Protein AF-A6QNX6-F1 (afdb_monomer_lite)

Organism: Bos taurus (NCBI:txid9913)

InterPro domains:
  IPR008901 Alkaline ceramidase [PF05875] (7-107)
  IPR008901 Alkaline ceramidase [PTHR46139] (1-117)

Foldseek 3Di:
DPDLQAFQAAPDDDPAQQQPPHPQFTHDCQLVVLVCLLVVLVVCCVVCVVVCVVQHVLVNVLSVLSSQLSVLSNVCRRGVGNVSVVSNVVSVVVSVVSVCVRPPDPVPPPVVVVPPPVPDDDDDDDPPDPDDDDDDDDDDDPDDDDDDDDDD

Structure (mmCIF, N/CA/C/O backbone):
data_AF-A6QNX6-F1
#
_entry.id   AF-A6QNX6-F1
#
loop_
_atom_site.group_PDB
_atom_site.id
_atom_site.type_symbol
_atom_site.label_atom_id
_atom_site.label_alt_id
_atom_site.label_comp_id
_atom_site.label_asym_id
_atom_site.label_entity_id
_atom_site.label_seq_id
_atom_site.pdbx_PDB_ins_code
_atom_site.Cartn_x
_atom_site.Cartn_y
_atom_site.Cartn_z
_atom_site.occupancy
_atom_site.B_iso_or_equiv
_atom_site.auth_seq_id
_atom_site.auth_comp_id
_atom_site.auth_asym_id
_atom_site.auth_atom_id
_atom_site.pdbx_PDB_model_num
ATOM 1 N N . MET A 1 1 ? 0.737 -18.546 -22.414 1.00 57.84 1 MET A N 1
ATOM 2 C CA . MET A 1 1 ? 0.182 -17.435 -21.616 1.00 57.84 1 MET A CA 1
ATOM 3 C C . MET A 1 1 ? 1.348 -16.810 -20.870 1.00 57.84 1 MET A C 1
ATOM 5 O O . MET A 1 1 ? 2.158 -17.589 -20.370 1.00 57.84 1 MET A O 1
ATOM 9 N N . PRO A 1 2 ? 1.511 -15.477 -20.873 1.00 71.06 2 PRO A N 1
ATOM 10 C CA . PRO A 1 2 ? 2.528 -14.828 -20.048 1.00 71.06 2 PRO A CA 1
ATOM 11 C C . PRO A 1 2 ? 2.338 -15.245 -18.582 1.00 71.06 2 PRO A C 1
ATOM 13 O O . PRO A 1 2 ? 1.218 -15.525 -18.152 1.00 71.06 2 PRO A O 1
ATOM 16 N N . SER A 1 3 ? 3.436 -15.395 -17.842 1.00 87.31 3 SER A N 1
ATOM 17 C CA . SER A 1 3 ? 3.357 -15.817 -16.445 1.00 87.31 3 SER A CA 1
ATOM 18 C C . SER A 1 3 ? 2.689 -14.727 -15.606 1.00 87.31 3 SER A C 1
ATOM 20 O O . SER A 1 3 ? 2.864 -13.541 -15.859 1.00 87.31 3 SER A O 1
ATOM 22 N N . VAL A 1 4 ? 1.957 -15.129 -14.567 1.00 89.75 4 VAL A N 1
ATOM 23 C CA . VAL A 1 4 ? 1.263 -14.215 -13.632 1.00 89.75 4 VAL A CA 1
ATOM 24 C C . VAL A 1 4 ? 2.232 -13.252 -12.914 1.00 89.75 4 VAL A C 1
ATOM 26 O O . VAL A 1 4 ? 1.836 -12.198 -12.423 1.00 89.75 4 VAL A O 1
ATOM 29 N N . PHE A 1 5 ? 3.517 -13.611 -12.886 1.00 91.44 5 PHE A N 1
ATOM 30 C CA . PHE A 1 5 ? 4.617 -12.832 -12.317 1.00 91.44 5 PHE A CA 1
ATOM 31 C C . PHE A 1 5 ? 5.437 -12.069 -13.365 1.00 91.44 5 PHE A C 1
ATOM 33 O O . PHE A 1 5 ? 6.409 -11.410 -13.001 1.00 91.44 5 PHE A O 1
ATOM 40 N N . ALA A 1 6 ? 5.128 -12.204 -14.659 1.00 91.25 6 ALA A N 1
ATOM 41 C CA . ALA A 1 6 ? 5.869 -11.498 -15.694 1.00 91.25 6 ALA A CA 1
ATOM 42 C C . ALA A 1 6 ? 5.711 -9.987 -15.506 1.00 91.25 6 ALA A C 1
ATOM 44 O O . ALA A 1 6 ? 4.643 -9.505 -15.117 1.00 91.25 6 ALA A O 1
ATOM 45 N N . TYR A 1 7 ? 6.781 -9.254 -15.801 1.00 92.56 7 TYR A N 1
ATOM 46 C CA . TYR A 1 7 ? 6.717 -7.801 -15.853 1.00 92.56 7 TYR A CA 1
ATOM 47 C C . TYR A 1 7 ? 5.737 -7.372 -16.944 1.00 92.56 7 TYR A C 1
ATOM 49 O O . TYR A 1 7 ? 5.674 -8.020 -17.992 1.00 92.56 7 TYR A O 1
ATOM 57 N N . GLN A 1 8 ? 4.988 -6.301 -16.678 1.00 93.06 8 GLN A N 1
ATOM 58 C CA . GLN A 1 8 ? 3.969 -5.760 -17.587 1.00 93.06 8 GLN A CA 1
ATOM 59 C C . GLN A 1 8 ? 2.935 -6.811 -18.032 1.00 93.06 8 GLN A C 1
ATOM 61 O O . GLN A 1 8 ? 2.497 -6.837 -19.180 1.00 93.06 8 GLN A O 1
ATOM 66 N N . SER A 1 9 ? 2.578 -7.725 -17.126 1.00 93.94 9 SER A N 1
ATOM 67 C CA . SER A 1 9 ? 1.484 -8.680 -17.334 1.00 93.94 9 SER A CA 1
ATOM 68 C C . SER A 1 9 ? 0.139 -8.186 -16.805 1.00 93.94 9 SER A C 1
ATOM 70 O O . SER A 1 9 ? -0.866 -8.861 -17.029 1.00 93.94 9 SER A O 1
ATOM 72 N N . SER A 1 10 ? 0.106 -7.057 -16.089 1.00 93.00 10 SER A N 1
ATOM 73 C CA . SER A 1 10 ? -1.137 -6.414 -15.668 1.00 93.00 10 SER A CA 1
ATOM 74 C C . SER A 1 10 ? -1.931 -5.903 -16.868 1.00 93.00 10 SER A C 1
ATOM 76 O O . SER A 1 10 ? -1.376 -5.543 -17.904 1.00 93.00 10 SER A O 1
ATOM 78 N N . GLU A 1 11 ? -3.254 -5.867 -16.721 1.00 91.06 11 GLU A N 1
ATOM 79 C CA . GLU A 1 11 ? -4.142 -5.276 -17.730 1.00 91.06 11 GLU A CA 1
ATOM 80 C C . GLU A 1 11 ? -4.127 -3.742 -17.659 1.00 91.06 11 GLU A C 1
ATOM 82 O O . GLU A 1 11 ? -4.364 -3.059 -18.653 1.00 91.06 11 GLU A O 1
ATOM 87 N N . VAL A 1 12 ? -3.828 -3.209 -16.472 1.00 92.06 12 VAL A N 1
ATOM 88 C CA . VAL A 1 12 ? -3.771 -1.776 -16.190 1.00 92.06 12 VAL A CA 1
ATOM 89 C C . VAL A 1 12 ? -2.322 -1.292 -16.238 1.00 92.06 12 VAL A C 1
ATOM 91 O O . VAL A 1 12 ? -1.444 -1.890 -15.613 1.00 92.06 12 VAL A O 1
ATOM 94 N N . ASP A 1 13 ? -2.118 -0.185 -16.946 1.00 93.69 13 ASP A N 1
ATOM 95 C CA . ASP A 1 13 ? -0.886 0.603 -17.033 1.00 93.69 13 ASP A CA 1
ATOM 96 C C . ASP A 1 13 ? -1.274 2.068 -16.785 1.00 93.69 13 ASP A C 1
ATOM 98 O O . ASP A 1 13 ? -2.306 2.523 -17.301 1.00 93.69 13 ASP A O 1
ATOM 102 N N . TRP A 1 14 ? -0.527 2.791 -15.949 1.00 92.62 14 TRP A N 1
ATOM 103 C CA . TRP A 1 14 ? -0.870 4.173 -15.616 1.00 92.62 14 TRP A CA 1
ATOM 104 C C . TRP A 1 14 ? -0.160 5.154 -16.557 1.00 92.62 14 TRP A C 1
ATOM 106 O O . TRP A 1 14 ? 0.423 4.799 -17.575 1.00 92.62 14 TRP A O 1
ATOM 116 N N . CYS A 1 15 ? -0.283 6.449 -16.268 1.00 95.62 15 CYS A N 1
ATOM 117 C CA . CYS A 1 15 ? 0.249 7.509 -17.128 1.00 95.62 15 CYS A CA 1
ATOM 118 C C . CYS A 1 15 ? 1.789 7.639 -17.055 1.00 95.62 15 CYS A C 1
ATOM 120 O O . CYS A 1 15 ? 2.378 8.363 -17.857 1.00 95.62 15 CYS A O 1
ATOM 122 N N . GLU A 1 16 ? 2.452 7.004 -16.079 1.00 94.69 16 GLU A N 1
ATOM 123 C CA . GLU A 1 16 ? 3.901 7.136 -15.899 1.00 94.69 16 GLU A CA 1
ATOM 124 C C . GLU A 1 16 ? 4.662 6.290 -16.940 1.00 94.69 16 GLU A C 1
ATOM 126 O O . GLU A 1 16 ? 4.365 5.111 -17.101 1.00 94.69 16 GLU A O 1
ATOM 131 N N . PRO A 1 17 ? 5.667 6.844 -17.647 1.00 95.12 17 PRO A N 1
ATOM 132 C CA . PRO A 1 17 ? 6.435 6.067 -18.613 1.00 95.12 17 PRO A CA 1
ATOM 133 C C . PRO A 1 17 ? 7.239 4.929 -17.972 1.00 95.12 17 PRO A C 1
ATOM 135 O O . PRO A 1 17 ? 8.043 5.135 -17.060 1.00 95.12 17 PRO A O 1
ATOM 138 N N . ASN A 1 18 ? 7.089 3.739 -18.549 1.00 95.75 18 ASN A N 1
ATOM 139 C CA . ASN A 1 18 ? 7.719 2.518 -18.069 1.00 95.75 18 ASN A CA 1
ATOM 140 C C . ASN A 1 18 ? 9.247 2.488 -18.273 1.00 95.75 18 ASN A C 1
ATOM 142 O O . ASN A 1 18 ? 9.753 2.772 -19.358 1.00 95.75 18 ASN A O 1
ATOM 146 N N . PHE A 1 19 ? 9.979 2.089 -17.228 1.00 95.06 19 PHE A N 1
ATOM 147 C CA . PHE A 1 19 ? 11.439 1.926 -17.167 1.00 95.06 19 PHE A CA 1
ATOM 148 C C . PHE A 1 19 ? 12.252 3.186 -17.510 1.00 95.06 19 PHE A C 1
ATOM 150 O O . PHE A 1 19 ? 13.407 3.095 -17.932 1.00 95.06 19 PHE A O 1
ATOM 157 N N . GLN A 1 20 ? 11.684 4.380 -17.306 1.00 95.50 20 GLN A N 1
ATOM 158 C CA . GLN A 1 20 ? 12.353 5.643 -17.641 1.00 95.50 20 GLN A CA 1
ATOM 159 C C . GLN A 1 20 ? 13.616 5.900 -16.796 1.00 95.50 20 GLN A C 1
ATOM 161 O O . GLN A 1 20 ? 14.607 6.420 -17.308 1.00 95.50 20 GLN A O 1
ATOM 166 N N . TYR A 1 21 ? 13.587 5.550 -15.506 1.00 94.31 21 TYR A N 1
ATOM 167 C CA . TYR A 1 21 ? 14.663 5.867 -14.552 1.00 94.31 21 TYR A CA 1
ATOM 168 C C . TYR A 1 21 ? 15.460 4.645 -14.075 1.00 94.31 21 TYR A C 1
ATOM 170 O O . TYR A 1 21 ? 16.554 4.798 -13.535 1.00 94.31 21 TYR A O 1
ATOM 178 N N . SER A 1 22 ? 14.930 3.432 -14.247 1.00 92.00 22 SER A N 1
ATOM 179 C CA . SER A 1 22 ? 15.567 2.180 -13.826 1.00 92.00 22 SER A CA 1
ATOM 180 C C . SER A 1 22 ? 15.103 1.027 -14.710 1.00 92.00 22 SER A C 1
ATOM 182 O O . SER A 1 22 ? 13.938 0.969 -15.080 1.00 92.00 22 SER A O 1
ATOM 184 N N . GLN A 1 23 ? 15.989 0.068 -14.996 1.00 92.00 23 GLN A N 1
ATOM 185 C CA . GLN A 1 23 ? 15.638 -1.149 -15.745 1.00 92.00 23 GLN A CA 1
ATOM 186 C C . GLN A 1 23 ? 14.889 -2.193 -14.901 1.00 92.00 23 GLN A C 1
ATOM 188 O O . GLN A 1 23 ? 14.401 -3.180 -15.440 1.00 92.00 23 GLN A O 1
ATOM 193 N N . LEU A 1 24 ? 14.818 -1.997 -13.580 1.00 93.50 24 LEU A N 1
ATOM 194 C CA . LEU A 1 24 ? 14.147 -2.914 -12.650 1.00 93.50 24 LEU A CA 1
ATOM 195 C C . LEU A 1 24 ? 12.792 -2.396 -12.160 1.00 93.50 24 LEU A C 1
ATOM 197 O O . LEU A 1 24 ? 12.018 -3.170 -11.612 1.00 93.50 24 LEU A O 1
ATOM 201 N N . VAL A 1 25 ? 12.529 -1.097 -12.303 1.00 95.88 25 VAL A N 1
ATOM 202 C CA . VAL A 1 25 ? 11.322 -0.444 -11.784 1.00 95.88 25 VAL A CA 1
ATOM 203 C C . VAL A 1 25 ? 10.560 0.115 -12.972 1.00 95.88 25 VAL A C 1
ATOM 205 O O . VAL A 1 25 ? 11.085 0.995 -13.654 1.00 95.88 25 VAL A O 1
ATOM 208 N N . ALA A 1 26 ? 9.358 -0.405 -13.216 1.00 94.94 26 ALA A N 1
ATOM 209 C CA . ALA A 1 26 ? 8.515 0.034 -14.320 1.00 94.94 26 ALA A CA 1
ATOM 210 C C . ALA A 1 26 ? 8.089 1.499 -14.121 1.00 94.94 26 ALA A C 1
ATOM 212 O O . ALA A 1 26 ? 8.539 2.361 -14.868 1.00 94.94 26 ALA A O 1
ATOM 213 N N . GLU A 1 27 ? 7.356 1.810 -13.053 1.00 96.25 27 GLU A N 1
ATOM 214 C CA . GLU A 1 27 ? 6.910 3.174 -12.744 1.00 96.25 27 GLU A CA 1
ATOM 215 C C . GLU A 1 27 ? 7.634 3.699 -11.494 1.00 96.25 27 GLU A C 1
ATOM 217 O O . GLU A 1 27 ? 7.347 3.301 -10.360 1.00 96.25 27 GLU A O 1
ATOM 222 N N . PHE A 1 28 ? 8.637 4.558 -11.678 1.00 96.19 28 PHE A N 1
ATOM 223 C CA . PHE A 1 28 ? 9.552 4.970 -10.611 1.00 96.19 28 PHE A CA 1
ATOM 224 C C . PHE A 1 28 ? 8.873 5.828 -9.538 1.00 96.19 28 PHE A C 1
ATOM 226 O O . PHE A 1 28 ? 9.000 5.539 -8.344 1.00 96.19 28 PHE A O 1
ATOM 233 N N . TYR A 1 29 ? 8.158 6.879 -9.937 1.00 96.44 29 TYR A N 1
ATOM 234 C CA . TYR A 1 29 ? 7.500 7.795 -9.010 1.00 96.44 29 TYR A CA 1
ATOM 235 C C . TYR A 1 29 ? 6.312 7.130 -8.312 1.00 96.44 29 TYR A C 1
ATOM 237 O O . TYR A 1 29 ? 6.149 7.298 -7.097 1.00 96.44 29 TYR A O 1
ATOM 245 N N . ASN A 1 30 ? 5.538 6.312 -9.026 1.00 96.44 30 ASN A N 1
ATOM 246 C CA . ASN A 1 30 ? 4.462 5.526 -8.427 1.00 96.44 30 ASN A CA 1
ATOM 247 C C . ASN A 1 30 ? 5.007 4.477 -7.442 1.00 96.44 30 ASN A C 1
ATOM 249 O O . ASN A 1 30 ? 4.460 4.304 -6.355 1.00 96.44 30 ASN A O 1
ATOM 253 N N . THR A 1 31 ? 6.151 3.848 -7.724 1.00 96.75 31 THR A N 1
ATOM 254 C CA . THR A 1 31 ? 6.794 2.927 -6.769 1.00 96.75 31 THR A CA 1
ATOM 255 C C . THR A 1 31 ? 7.305 3.662 -5.527 1.00 96.75 31 THR A C 1
ATOM 257 O O . THR A 1 31 ? 7.044 3.247 -4.397 1.00 96.75 31 THR A O 1
ATOM 260 N N . PHE A 1 32 ? 8.036 4.767 -5.706 1.00 96.00 32 PHE A N 1
ATOM 261 C CA . PHE A 1 32 ? 8.701 5.453 -4.597 1.00 96.00 32 PHE A CA 1
ATOM 262 C C . PHE A 1 32 ? 7.723 6.196 -3.681 1.00 96.00 32 PHE A C 1
ATOM 264 O O . PHE A 1 32 ? 7.908 6.223 -2.464 1.00 96.00 32 PHE A O 1
ATOM 271 N N . SER A 1 33 ? 6.654 6.768 -4.236 1.00 96.06 33 SER A N 1
ATOM 272 C CA . SER A 1 33 ? 5.608 7.417 -3.438 1.00 96.06 33 SER A CA 1
ATOM 273 C C . SER A 1 33 ? 4.958 6.445 -2.442 1.00 96.06 33 SER A C 1
ATOM 275 O O . SER A 1 33 ? 4.728 6.815 -1.286 1.00 96.06 33 SER A O 1
ATOM 277 N N . ASN A 1 34 ? 4.784 5.177 -2.826 1.00 96.81 34 ASN A N 1
ATOM 278 C CA . ASN A 1 34 ? 4.247 4.122 -1.964 1.00 96.81 34 ASN A CA 1
ATOM 279 C C . ASN A 1 34 ? 5.184 3.709 -0.813 1.00 96.81 34 ASN A C 1
ATOM 281 O O . ASN A 1 34 ? 4.714 3.261 0.234 1.00 96.81 34 ASN A O 1
ATOM 285 N N . VAL A 1 35 ? 6.499 3.949 -0.918 1.00 95.06 35 VAL A N 1
ATOM 286 C CA . VAL A 1 35 ? 7.456 3.668 0.175 1.00 95.06 35 VAL A CA 1
ATOM 287 C C . VAL A 1 35 ? 7.129 4.476 1.439 1.00 95.06 35 VAL A C 1
ATOM 289 O O . VAL A 1 35 ? 7.393 4.050 2.566 1.00 95.06 35 VAL A O 1
ATOM 292 N N . THR A 1 36 ? 6.489 5.635 1.289 1.00 95.50 36 THR A N 1
ATOM 293 C CA . THR A 1 36 ? 6.106 6.477 2.429 1.00 95.50 36 THR A CA 1
ATOM 294 C C . THR A 1 36 ? 5.134 5.782 3.391 1.00 95.50 36 THR A C 1
ATOM 296 O O . THR A 1 36 ? 5.127 6.091 4.585 1.00 95.50 36 THR A O 1
ATOM 299 N N . PHE A 1 37 ? 4.374 4.784 2.931 1.00 95.94 37 PHE A N 1
ATOM 300 C CA . PHE A 1 37 ? 3.409 4.044 3.746 1.00 95.94 37 PHE A CA 1
ATOM 301 C C . PHE A 1 37 ? 4.099 3.219 4.840 1.00 95.94 37 PHE A C 1
ATOM 303 O O . PHE A 1 37 ? 3.558 3.091 5.940 1.00 95.94 37 PHE A O 1
ATOM 310 N N . PHE A 1 38 ? 5.327 2.745 4.596 1.00 94.69 38 PHE A N 1
ATOM 311 C CA . PHE A 1 38 ? 6.147 2.062 5.606 1.00 94.69 38 PHE A CA 1
ATOM 312 C C . PHE A 1 38 ? 6.584 2.976 6.746 1.00 94.69 38 PHE A C 1
ATOM 314 O O . PHE A 1 38 ? 6.880 2.498 7.838 1.00 94.69 38 PHE A O 1
ATOM 321 N N . ILE A 1 39 ? 6.620 4.286 6.505 1.00 95.38 39 ILE A N 1
ATOM 322 C CA . ILE A 1 39 ? 6.942 5.286 7.520 1.00 95.38 39 ILE A CA 1
ATOM 323 C C . ILE A 1 39 ? 5.651 5.721 8.212 1.00 95.38 39 ILE A C 1
ATOM 325 O O . ILE A 1 39 ? 5.549 5.673 9.439 1.00 95.38 39 ILE A O 1
ATOM 329 N N . PHE A 1 40 ? 4.639 6.102 7.430 1.00 95.75 40 PHE A N 1
ATOM 330 C CA . PHE A 1 40 ? 3.389 6.628 7.963 1.00 95.75 40 PHE A CA 1
ATOM 331 C C . PHE A 1 40 ? 2.581 5.590 8.747 1.00 95.75 40 PHE A C 1
ATOM 333 O O . PHE A 1 40 ? 2.031 5.943 9.784 1.00 95.75 40 PHE A O 1
ATOM 340 N N . GLY A 1 41 ? 2.546 4.317 8.345 1.00 95.19 41 GLY A N 1
ATOM 341 C CA . GLY A 1 41 ? 1.796 3.277 9.060 1.00 95.19 41 GLY A CA 1
ATOM 342 C C . GLY A 1 41 ? 2.245 3.087 10.521 1.00 95.19 41 GLY A C 1
ATOM 343 O O . GLY A 1 41 ? 1.439 3.264 11.448 1.00 95.19 41 GLY A O 1
ATOM 344 N N . PRO A 1 42 ? 3.533 2.791 10.778 1.00 95.06 42 PRO A N 1
ATOM 345 C CA . PRO A 1 42 ? 4.076 2.707 12.132 1.00 95.06 42 PRO A CA 1
ATOM 346 C C . PRO A 1 42 ? 4.0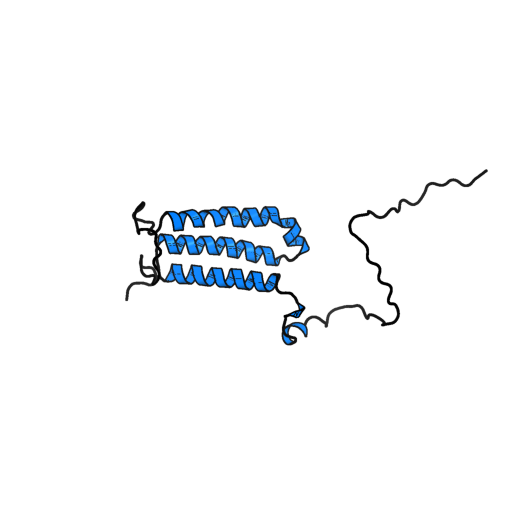14 4.038 12.886 1.00 95.06 42 PRO A C 1
ATOM 348 O O . PRO A 1 42 ? 3.689 4.049 14.077 1.00 95.06 42 PRO A O 1
ATOM 351 N N . LEU A 1 43 ? 4.271 5.162 12.206 1.00 96.75 43 LEU A N 1
ATOM 352 C CA . LEU A 1 43 ? 4.204 6.491 12.812 1.00 96.75 43 LEU A CA 1
ATOM 353 C C . LEU A 1 43 ? 2.788 6.814 13.308 1.00 96.75 43 LEU A C 1
ATOM 355 O O . LEU A 1 43 ? 2.619 7.213 14.459 1.00 96.75 43 LEU A O 1
ATOM 359 N N . MET A 1 44 ? 1.760 6.581 12.490 1.00 95.12 44 MET A N 1
ATOM 360 C CA . MET A 1 44 ? 0.360 6.749 12.886 1.00 95.12 44 MET A CA 1
ATOM 361 C C . MET A 1 44 ? -0.006 5.809 14.029 1.00 95.12 44 MET A C 1
ATOM 363 O O . MET A 1 44 ? -0.646 6.236 14.987 1.00 95.12 44 MET A O 1
ATOM 367 N N . THR A 1 45 ? 0.456 4.558 13.985 1.00 95.50 45 THR A N 1
ATOM 368 C CA . THR A 1 45 ? 0.254 3.607 15.084 1.00 95.50 45 THR A CA 1
ATOM 369 C C . THR A 1 45 ? 0.847 4.130 16.390 1.00 95.50 45 THR A C 1
ATOM 371 O O . THR A 1 45 ? 0.224 3.999 17.441 1.00 95.50 45 THR A O 1
ATOM 374 N N . PHE A 1 46 ? 2.040 4.730 16.341 1.00 96.19 46 PHE A N 1
ATOM 375 C CA . PHE A 1 46 ? 2.710 5.318 17.497 1.00 96.19 46 PHE A CA 1
ATOM 376 C C . PHE A 1 46 ? 1.988 6.562 18.026 1.00 96.19 46 PHE A C 1
ATOM 378 O O . PHE A 1 46 ? 1.696 6.632 19.220 1.00 96.19 46 PHE A O 1
ATOM 385 N N . LEU A 1 47 ? 1.647 7.503 17.146 1.00 96.50 47 LEU A N 1
ATOM 386 C CA . LEU A 1 47 ? 0.969 8.748 17.511 1.00 96.50 47 LEU A CA 1
ATOM 387 C C . LEU A 1 47 ? -0.452 8.496 18.039 1.00 96.50 47 LEU A C 1
ATOM 389 O O . LEU A 1 47 ? -0.898 9.167 18.966 1.00 96.50 47 LEU A O 1
ATOM 393 N N . MET A 1 48 ? -1.163 7.507 17.491 1.00 95.00 48 MET A N 1
ATOM 394 C CA . MET A 1 48 ? -2.566 7.221 17.819 1.00 95.00 48 MET A CA 1
ATOM 395 C C . MET A 1 48 ? -2.753 6.182 18.935 1.00 95.00 48 MET A C 1
ATOM 397 O O . MET A 1 48 ? -3.889 5.808 19.226 1.00 95.00 48 MET A O 1
ATOM 401 N N . ARG A 1 49 ? -1.689 5.731 19.617 1.00 94.19 49 ARG A N 1
ATOM 402 C CA . ARG A 1 49 ? -1.778 4.763 20.735 1.00 94.19 49 ARG A CA 1
ATOM 403 C C . ARG A 1 49 ? -2.891 5.053 21.756 1.00 94.19 49 ARG A C 1
ATOM 405 O O . ARG A 1 49 ? -3.655 4.123 22.034 1.00 94.19 49 ARG A O 1
ATOM 412 N N . PRO A 1 50 ? -3.045 6.277 22.304 1.00 94.06 50 PRO A N 1
ATOM 413 C CA . PRO A 1 50 ? -4.102 6.544 23.282 1.00 94.06 50 PRO A CA 1
ATOM 414 C C . PRO A 1 50 ? -5.505 6.413 22.671 1.00 94.06 50 PRO A C 1
ATOM 416 O O . PRO A 1 50 ? -6.401 5.855 23.303 1.00 94.06 50 PRO A O 1
ATOM 419 N N . TYR A 1 51 ? -5.691 6.834 21.417 1.00 92.62 51 TYR A N 1
ATOM 420 C CA . TYR A 1 51 ? -6.956 6.658 20.701 1.00 92.62 51 TYR A CA 1
ATOM 421 C C . TYR A 1 51 ? -7.279 5.176 20.469 1.00 92.62 51 TYR A C 1
ATOM 423 O O . TYR A 1 51 ? -8.403 4.735 20.715 1.00 92.62 51 TYR A O 1
ATOM 431 N N . ILE A 1 52 ? -6.285 4.382 20.061 1.00 93.44 52 ILE A N 1
ATOM 432 C CA . ILE A 1 52 ? -6.435 2.939 19.832 1.00 93.44 52 ILE A CA 1
ATOM 433 C C . ILE A 1 52 ? -6.881 2.226 21.116 1.00 93.44 52 ILE A C 1
ATOM 435 O O . ILE A 1 52 ? -7.767 1.370 21.078 1.00 93.44 52 ILE A O 1
ATOM 439 N N . GLN A 1 53 ? -6.306 2.601 22.262 1.00 91.31 53 GLN A N 1
ATOM 440 C CA . GLN A 1 53 ? -6.666 2.036 23.563 1.00 91.31 53 GLN A CA 1
ATOM 441 C C . GLN A 1 53 ? -8.096 2.387 23.991 1.00 91.31 53 GLN A C 1
ATOM 443 O O . GLN A 1 53 ? -8.777 1.534 24.556 1.00 91.31 53 GLN A O 1
ATOM 448 N N . GLN A 1 54 ? -8.560 3.606 23.701 1.00 91.75 54 GLN A N 1
ATOM 449 C CA . GLN A 1 54 ? -9.910 4.052 24.056 1.00 91.75 54 GLN A CA 1
ATOM 450 C C . GLN A 1 54 ? -10.991 3.486 23.128 1.00 91.75 54 GLN A C 1
ATOM 452 O O . GLN A 1 54 ? -12.074 3.128 23.586 1.00 91.75 54 GLN A O 1
ATOM 457 N N . ARG A 1 55 ? -10.723 3.418 21.818 1.00 88.06 55 ARG A N 1
ATOM 458 C CA . ARG A 1 55 ? -11.728 3.039 20.817 1.00 88.06 55 ARG A CA 1
ATOM 459 C C . ARG A 1 55 ? -11.799 1.532 20.602 1.00 88.06 55 ARG A C 1
ATOM 461 O O . ARG A 1 55 ? -12.870 0.946 20.747 1.00 88.06 55 ARG A O 1
ATOM 468 N N . SER A 1 56 ? -10.700 0.924 20.157 1.00 89.00 56 SER A N 1
ATOM 469 C CA . SER A 1 56 ? -10.640 -0.493 19.792 1.00 89.00 56 SER A CA 1
ATOM 470 C C . SER A 1 56 ? -9.218 -0.914 19.427 1.00 89.00 56 SER A C 1
ATOM 472 O O . SER A 1 56 ? -8.599 -0.318 18.546 1.00 89.00 56 SER A O 1
ATOM 474 N N . ARG A 1 57 ? -8.740 -2.029 19.996 1.00 89.88 57 ARG A N 1
ATOM 475 C CA . ARG A 1 57 ? -7.448 -2.632 19.615 1.00 89.88 57 ARG A CA 1
ATOM 476 C C . ARG A 1 57 ? -7.417 -3.111 18.157 1.00 89.88 57 ARG A C 1
ATOM 478 O O . ARG A 1 57 ? -6.333 -3.238 17.601 1.00 89.88 57 ARG A O 1
ATOM 485 N N . TYR A 1 58 ? -8.574 -3.318 17.516 1.00 90.88 58 TYR A N 1
ATOM 486 C CA . TYR A 1 58 ? -8.651 -3.676 16.092 1.00 90.88 58 TYR A CA 1
ATOM 487 C C . TYR A 1 58 ? -8.081 -2.593 15.163 1.00 90.88 58 TYR A C 1
ATOM 489 O O . TYR A 1 58 ? -7.720 -2.896 14.032 1.00 90.88 58 TYR A O 1
ATOM 497 N N . LEU A 1 59 ? -7.912 -1.356 15.642 1.00 94.62 59 LEU A N 1
ATOM 498 C CA . LEU A 1 59 ? -7.230 -0.306 14.883 1.00 94.62 59 LEU A CA 1
ATOM 499 C C . LEU A 1 59 ? -5.761 -0.642 14.574 1.00 94.62 59 LEU A C 1
ATOM 501 O O . LEU A 1 59 ? -5.252 -0.182 13.559 1.00 94.62 59 LEU A O 1
ATOM 505 N N . TYR A 1 60 ? -5.086 -1.481 15.373 1.00 95.19 60 TYR A N 1
ATOM 506 C CA . TYR A 1 60 ? -3.743 -1.962 15.015 1.00 95.19 60 TYR A CA 1
ATOM 507 C C . TYR A 1 60 ? -3.753 -2.760 13.707 1.00 95.19 60 TYR A C 1
ATOM 509 O O . TYR A 1 60 ? -2.857 -2.592 12.886 1.00 95.19 60 TYR A O 1
ATOM 517 N N . VAL A 1 61 ? -4.785 -3.582 13.485 1.00 95.06 61 VAL A N 1
ATOM 518 C CA . VAL A 1 61 ? -4.944 -4.350 12.240 1.00 95.06 61 VAL A CA 1
ATOM 519 C C . VAL A 1 61 ? -5.110 -3.405 11.057 1.00 95.06 61 VAL A C 1
ATOM 521 O O . VAL A 1 61 ? -4.498 -3.624 10.020 1.00 95.06 61 VAL A O 1
ATOM 524 N N . LEU A 1 62 ? -5.865 -2.318 11.228 1.00 96.00 62 LEU A N 1
ATOM 525 C CA . LEU A 1 62 ? -6.042 -1.313 10.185 1.00 96.00 62 LEU A CA 1
ATOM 526 C C . LEU A 1 62 ? -4.712 -0.662 9.773 1.00 96.00 62 LEU A C 1
ATOM 528 O O . LEU A 1 62 ? -4.428 -0.562 8.586 1.00 96.00 62 LEU A O 1
ATOM 532 N N . PHE A 1 63 ? -3.875 -0.253 10.732 1.00 96.50 63 PHE A N 1
ATOM 533 C CA . PHE A 1 63 ? -2.575 0.352 10.415 1.00 96.50 63 PHE A CA 1
ATOM 534 C C . PHE A 1 63 ? -1.578 -0.647 9.808 1.00 96.50 63 PHE A C 1
ATOM 536 O O . PHE A 1 63 ? -0.771 -0.277 8.951 1.00 96.50 63 PHE A O 1
ATOM 543 N N . VAL A 1 64 ? -1.649 -1.921 10.207 1.00 96.56 64 VAL A N 1
ATOM 544 C CA . VAL A 1 64 ? -0.887 -2.996 9.557 1.00 96.56 64 VAL A CA 1
ATOM 545 C C . VAL A 1 64 ? -1.355 -3.182 8.114 1.00 96.56 64 VAL A C 1
ATOM 547 O O . VAL A 1 64 ? -0.522 -3.172 7.215 1.00 96.56 64 VAL A O 1
ATOM 550 N N . LEU A 1 65 ? -2.667 -3.274 7.874 1.00 96.94 65 LEU A N 1
ATOM 551 C CA . LEU A 1 65 ? -3.234 -3.374 6.526 1.00 96.94 65 LEU A CA 1
ATOM 552 C C . LEU A 1 65 ? -2.867 -2.166 5.661 1.00 96.94 65 LEU A C 1
ATOM 554 O O . LEU A 1 65 ? -2.537 -2.345 4.495 1.00 96.94 65 LEU A O 1
ATOM 558 N N . PHE A 1 66 ? -2.845 -0.960 6.229 1.00 97.56 66 PHE A N 1
ATOM 559 C CA . PHE A 1 66 ? -2.387 0.246 5.538 1.00 97.56 66 PHE A CA 1
ATOM 560 C C . PHE A 1 66 ? -0.926 0.118 5.082 1.00 97.56 66 PHE A C 1
ATOM 562 O O . PHE A 1 66 ? -0.607 0.394 3.930 1.00 97.56 66 PHE A O 1
ATOM 569 N N . THR A 1 67 ? -0.047 -0.380 5.956 1.00 97.75 67 THR A N 1
ATOM 570 C CA . THR A 1 67 ? 1.368 -0.614 5.621 1.00 97.75 67 THR A CA 1
ATOM 571 C C . THR A 1 67 ? 1.524 -1.692 4.541 1.00 97.75 67 THR A C 1
ATOM 573 O O . THR A 1 67 ? 2.298 -1.525 3.603 1.00 97.75 67 THR A O 1
ATOM 576 N N . VAL A 1 68 ? 0.767 -2.789 4.648 1.00 97.69 68 VAL A N 1
ATOM 577 C CA . VAL A 1 68 ? 0.761 -3.888 3.666 1.00 97.69 68 VAL A CA 1
ATOM 578 C C . VAL A 1 68 ? 0.226 -3.428 2.308 1.00 97.69 68 VAL A C 1
ATOM 580 O O . VAL A 1 68 ? 0.771 -3.823 1.284 1.00 97.69 68 VAL A O 1
ATOM 583 N N . THR A 1 69 ? -0.784 -2.557 2.293 1.00 98.12 69 THR A N 1
ATOM 584 C CA . THR A 1 69 ? -1.326 -1.965 1.060 1.00 98.12 69 THR A CA 1
ATOM 585 C C . THR A 1 69 ? -0.236 -1.193 0.317 1.00 98.12 69 THR A C 1
ATOM 587 O O . THR A 1 69 ? 0.001 -1.453 -0.854 1.00 98.12 69 THR A O 1
ATOM 590 N N . GLY A 1 70 ? 0.525 -0.341 1.015 1.00 97.56 70 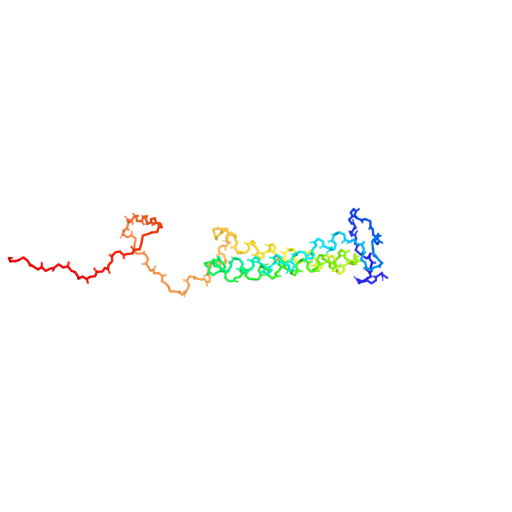GLY A N 1
ATOM 591 C CA . GLY A 1 70 ? 1.662 0.358 0.405 1.00 97.56 70 GLY A CA 1
ATOM 592 C C . GLY A 1 70 ? 2.752 -0.585 -0.123 1.00 97.56 70 GLY A C 1
ATOM 593 O O . GLY A 1 70 ? 3.343 -0.317 -1.165 1.00 97.56 70 GLY A O 1
ATOM 594 N N . LEU A 1 71 ? 2.989 -1.723 0.544 1.00 97.81 71 LEU A N 1
ATOM 595 C CA . LEU A 1 71 ? 3.934 -2.741 0.067 1.00 97.81 71 LEU A CA 1
ATOM 596 C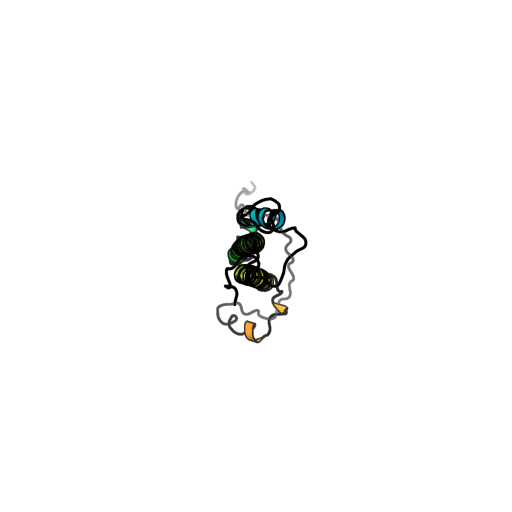 C . LEU A 1 71 ? 3.474 -3.403 -1.235 1.00 97.81 71 LEU A C 1
ATOM 598 O O . LEU A 1 71 ? 4.286 -3.579 -2.143 1.00 97.81 71 LEU A O 1
ATOM 602 N N . PHE A 1 72 ? 2.198 -3.773 -1.334 1.00 98.00 72 PHE A N 1
ATOM 603 C CA . PHE A 1 72 ? 1.670 -4.380 -2.552 1.00 98.00 72 PHE A CA 1
ATOM 604 C C . PHE A 1 72 ? 1.536 -3.374 -3.690 1.00 98.00 72 PHE A C 1
ATOM 606 O O . PHE A 1 72 ? 1.916 -3.716 -4.805 1.00 98.00 72 PHE A O 1
ATOM 613 N N . SER A 1 73 ? 1.137 -2.133 -3.410 1.00 97.38 73 SER A N 1
ATOM 614 C CA . SER A 1 73 ? 1.114 -1.063 -4.411 1.00 97.38 73 SER A CA 1
ATOM 615 C C . SER A 1 73 ? 2.518 -0.750 -4.938 1.00 97.38 73 SER A C 1
ATOM 617 O O . SER A 1 73 ? 2.741 -0.699 -6.145 1.00 97.38 73 SER A O 1
ATOM 619 N N . MET A 1 74 ? 3.522 -0.677 -4.055 1.00 97.31 74 MET A N 1
ATOM 620 C CA . MET A 1 74 ? 4.929 -0.563 -4.458 1.00 97.31 74 MET A CA 1
ATOM 621 C C . MET A 1 74 ? 5.359 -1.739 -5.351 1.00 97.31 74 MET A C 1
ATOM 623 O O . MET A 1 74 ? 6.000 -1.529 -6.376 1.00 97.31 74 MET A O 1
ATOM 627 N N . TYR A 1 75 ? 5.018 -2.979 -4.986 1.00 97.31 75 TYR A N 1
ATOM 628 C CA . TYR A 1 75 ? 5.351 -4.159 -5.792 1.00 97.31 75 TYR A CA 1
ATOM 629 C C . TYR A 1 75 ? 4.646 -4.157 -7.158 1.00 97.31 75 TYR A C 1
ATOM 631 O O . TYR A 1 75 ? 5.258 -4.517 -8.169 1.00 97.31 75 TYR A O 1
ATOM 639 N N . PHE A 1 76 ? 3.384 -3.726 -7.199 1.00 97.50 76 PHE A N 1
ATOM 640 C CA . PHE A 1 76 ? 2.619 -3.560 -8.427 1.00 97.50 76 PHE A CA 1
ATOM 641 C C . PHE A 1 76 ? 3.276 -2.526 -9.340 1.00 97.50 76 PHE A C 1
ATOM 643 O O . PHE A 1 76 ? 3.653 -2.890 -10.443 1.00 97.50 76 PHE A O 1
ATOM 650 N N . HIS A 1 77 ? 3.532 -1.304 -8.879 1.00 97.50 77 HIS A N 1
ATOM 651 C CA . HIS A 1 77 ? 4.145 -0.257 -9.706 1.00 97.50 77 HIS A CA 1
ATOM 652 C C . HIS A 1 77 ? 5.600 -0.555 -10.100 1.00 97.50 77 HIS A C 1
ATOM 654 O O . HIS A 1 77 ? 6.073 -0.123 -11.152 1.00 97.50 77 HIS A O 1
ATOM 660 N N . MET A 1 78 ? 6.314 -1.356 -9.304 1.00 96.25 78 MET A N 1
ATOM 661 C CA . MET A 1 78 ? 7.662 -1.793 -9.659 1.00 96.25 78 MET A CA 1
ATOM 662 C C . MET A 1 78 ? 7.652 -2.776 -10.835 1.00 96.25 78 MET A C 1
ATOM 664 O O . MET A 1 78 ? 8.560 -2.743 -11.663 1.00 96.25 78 MET A O 1
ATOM 668 N N . THR A 1 79 ? 6.654 -3.663 -10.901 1.00 95.69 79 THR A N 1
ATOM 669 C CA . THR A 1 79 ? 6.652 -4.808 -11.828 1.00 95.69 79 THR A CA 1
ATOM 670 C C . THR A 1 79 ? 5.614 -4.720 -12.942 1.00 95.69 79 THR A C 1
ATOM 672 O O . THR A 1 79 ? 5.798 -5.337 -13.990 1.00 95.69 79 THR A O 1
ATOM 675 N N . LEU A 1 80 ? 4.515 -4.002 -12.721 1.00 95.62 80 LEU A N 1
ATOM 676 C CA . LEU A 1 80 ? 3.270 -4.073 -13.488 1.00 95.62 80 LEU A CA 1
ATOM 677 C C . LEU A 1 80 ? 2.848 -5.528 -13.747 1.00 95.62 80 LEU A C 1
ATOM 679 O O . LEU A 1 80 ? 2.539 -5.936 -14.863 1.00 95.62 80 LEU A O 1
ATOM 683 N N . SER A 1 81 ? 2.928 -6.370 -12.715 1.00 96.31 81 SER A N 1
ATOM 684 C CA . SER A 1 81 ? 2.534 -7.778 -12.812 1.00 96.31 81 SER A CA 1
ATOM 685 C C . SER A 1 81 ? 1.060 -7.974 -12.461 1.00 96.31 81 SER A C 1
ATOM 687 O O . SER A 1 81 ? 0.528 -7.298 -11.578 1.00 96.31 81 SER A O 1
ATOM 689 N N . PHE A 1 82 ? 0.408 -8.953 -13.095 1.00 95.50 82 PHE A N 1
ATOM 690 C CA . PHE A 1 82 ? -0.978 -9.311 -12.779 1.00 95.50 82 PHE A CA 1
ATOM 691 C C . PHE A 1 82 ? -1.146 -9.703 -11.304 1.00 95.50 82 PHE A C 1
ATOM 693 O O . PHE A 1 82 ? -2.105 -9.292 -10.654 1.00 95.50 82 PHE A O 1
ATOM 700 N N . LEU A 1 83 ? -0.195 -10.458 -10.737 1.00 95.81 83 LEU A N 1
ATOM 701 C CA . LEU A 1 83 ? -0.232 -10.765 -9.306 1.00 95.81 83 LEU A CA 1
ATOM 702 C C . LEU A 1 83 ? -0.155 -9.502 -8.449 1.00 95.81 83 LEU A C 1
ATOM 704 O O . LEU A 1 83 ? -0.899 -9.389 -7.478 1.00 95.81 83 LEU A O 1
ATOM 708 N N . GLY A 1 84 ? 0.752 -8.582 -8.789 1.00 96.31 84 GLY A N 1
ATOM 709 C CA . GLY A 1 84 ? 0.893 -7.318 -8.076 1.00 96.31 84 GLY A CA 1
ATOM 710 C C . GLY A 1 84 ? -0.413 -6.533 -8.068 1.00 96.31 84 GLY A C 1
ATOM 711 O O . GLY A 1 84 ? -0.843 -6.103 -7.002 1.00 96.31 84 GLY A O 1
ATOM 712 N N . GLN A 1 85 ? -1.086 -6.457 -9.219 1.00 96.56 85 GLN A N 1
ATOM 713 C CA . GLN A 1 85 ? -2.390 -5.807 -9.355 1.00 96.56 85 GLN A CA 1
ATOM 714 C C . GLN A 1 85 ? -3.428 -6.426 -8.406 1.00 96.56 85 GLN A C 1
ATOM 716 O O . GLN A 1 85 ? -4.071 -5.721 -7.632 1.00 96.56 85 GLN A O 1
ATOM 721 N N . MET A 1 86 ? -3.555 -7.758 -8.405 1.00 97.25 86 MET A N 1
ATOM 722 C CA . MET A 1 86 ? -4.513 -8.448 -7.535 1.00 97.25 86 MET A CA 1
ATOM 723 C C . MET A 1 86 ? -4.195 -8.256 -6.050 1.00 97.25 86 MET A C 1
ATOM 725 O O . MET A 1 86 ? -5.108 -8.080 -5.246 1.00 97.25 86 MET A O 1
ATOM 729 N N . LEU A 1 87 ? -2.916 -8.284 -5.668 1.00 97.19 87 LEU A N 1
ATOM 730 C CA . LEU A 1 87 ? -2.501 -8.066 -4.282 1.00 97.19 87 LEU A CA 1
ATOM 731 C C . LEU A 1 87 ? -2.823 -6.647 -3.801 1.00 97.19 87 LEU A C 1
ATOM 733 O O . LEU A 1 87 ? -3.310 -6.499 -2.679 1.00 97.19 87 LEU A O 1
ATOM 737 N N . ASP A 1 88 ? -2.576 -5.631 -4.631 1.00 97.56 88 ASP A N 1
ATOM 738 C CA . ASP A 1 88 ? -2.854 -4.233 -4.293 1.00 97.56 88 ASP A CA 1
ATOM 739 C C . ASP A 1 88 ? -4.363 -3.992 -4.135 1.00 97.56 88 ASP A C 1
ATOM 741 O O . ASP A 1 88 ? -4.835 -3.602 -3.063 1.00 97.56 88 ASP A O 1
ATOM 745 N N . GLU A 1 89 ? -5.154 -4.361 -5.148 1.00 97.56 89 GLU A N 1
ATOM 746 C CA . GLU A 1 89 ? -6.611 -4.192 -5.128 1.00 97.56 89 GLU A CA 1
ATOM 747 C C . GLU A 1 89 ? -7.266 -4.938 -3.952 1.00 97.56 89 GLU A C 1
ATOM 749 O O . GLU A 1 89 ? -8.096 -4.376 -3.227 1.00 97.56 89 GLU A O 1
ATOM 754 N N . ILE A 1 90 ? -6.868 -6.192 -3.699 1.00 97.81 90 ILE A N 1
ATOM 755 C CA . ILE A 1 90 ? -7.402 -6.980 -2.581 1.00 97.81 90 ILE A CA 1
ATOM 756 C C . ILE A 1 90 ? -7.023 -6.344 -1.238 1.00 97.81 90 ILE A C 1
ATOM 758 O O . ILE A 1 90 ? -7.868 -6.272 -0.341 1.00 97.81 90 ILE A O 1
ATOM 762 N N . ALA A 1 91 ? -5.790 -5.862 -1.067 1.00 97.75 91 ALA A N 1
ATOM 763 C CA . ALA A 1 91 ? -5.381 -5.228 0.184 1.00 97.75 91 ALA A CA 1
ATOM 764 C C . ALA A 1 91 ? -6.149 -3.933 0.468 1.00 97.75 91 ALA A C 1
ATOM 766 O O . ALA A 1 91 ? -6.595 -3.743 1.605 1.00 97.75 91 ALA A O 1
ATOM 767 N N . ILE A 1 92 ? -6.401 -3.106 -0.552 1.00 97.44 92 ILE A N 1
ATOM 768 C CA . ILE A 1 92 ? -7.251 -1.913 -0.431 1.00 97.44 92 ILE A CA 1
ATOM 769 C C . ILE A 1 92 ? -8.657 -2.307 0.037 1.00 97.44 92 ILE A C 1
ATOM 771 O O . ILE A 1 92 ? -9.189 -1.704 0.973 1.00 97.44 92 ILE A O 1
ATOM 775 N N . LEU A 1 93 ? -9.256 -3.349 -0.549 1.00 97.56 93 LEU A N 1
ATOM 776 C CA . LEU A 1 93 ? -10.583 -3.821 -0.143 1.00 97.56 93 LEU A CA 1
ATOM 777 C C . LEU A 1 93 ? -10.613 -4.290 1.318 1.00 97.56 93 LEU A C 1
ATOM 779 O O . LEU A 1 93 ? -11.547 -3.952 2.047 1.00 97.56 93 LEU A O 1
ATOM 783 N N . TRP A 1 94 ? -9.588 -5.009 1.784 1.00 96.88 94 TRP A N 1
ATOM 784 C CA . TRP A 1 94 ? -9.485 -5.418 3.191 1.00 96.88 94 TRP A CA 1
ATOM 785 C C . TRP A 1 94 ? -9.275 -4.240 4.142 1.00 96.88 94 TRP A C 1
ATOM 787 O O . TRP A 1 94 ? -9.854 -4.222 5.235 1.00 96.88 94 TRP A O 1
ATOM 797 N N . LEU A 1 95 ? -8.477 -3.248 3.740 1.00 96.94 95 LEU A N 1
ATOM 798 C CA . LEU A 1 95 ? -8.276 -2.014 4.493 1.00 96.94 95 LEU A CA 1
ATOM 799 C C . LEU A 1 95 ? -9.601 -1.256 4.651 1.00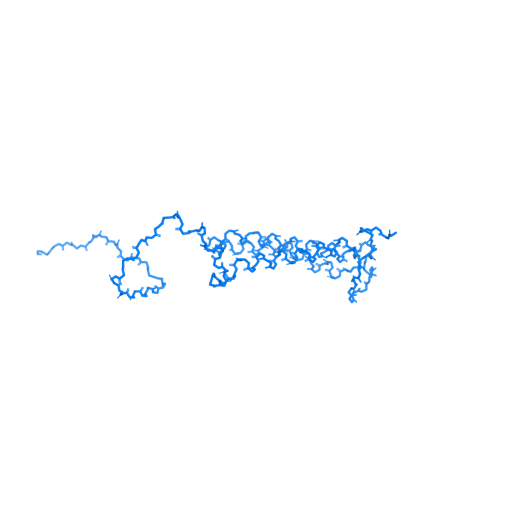 96.94 95 LEU A C 1
ATOM 801 O O . LEU A 1 95 ? -9.984 -0.909 5.772 1.00 96.94 95 LEU A O 1
ATOM 805 N N . LEU A 1 96 ? -10.335 -1.068 3.552 1.00 95.94 96 LEU A N 1
ATOM 806 C CA . LEU A 1 96 ? -11.646 -0.420 3.548 1.00 95.94 96 LEU A CA 1
ATOM 807 C C . LEU A 1 96 ? -12.652 -1.205 4.392 1.00 95.94 96 LEU A C 1
ATOM 809 O O . LEU A 1 96 ? -13.270 -0.631 5.287 1.00 95.94 96 LEU A O 1
ATOM 813 N N . ALA A 1 97 ? -12.781 -2.517 4.182 1.00 94.50 97 ALA A N 1
ATOM 814 C CA . ALA A 1 97 ? -13.693 -3.372 4.944 1.00 94.50 97 ALA A CA 1
ATOM 815 C C . ALA A 1 97 ? -13.413 -3.326 6.456 1.00 94.50 97 ALA A C 1
ATOM 817 O O . ALA A 1 97 ? -14.341 -3.265 7.272 1.00 94.50 97 ALA A O 1
ATOM 818 N N . SER A 1 98 ? -12.135 -3.293 6.843 1.00 93.50 98 SER A N 1
ATOM 819 C CA . SER A 1 98 ? -11.716 -3.140 8.239 1.00 93.50 98 SER A CA 1
ATOM 820 C C . SER A 1 98 ? -12.103 -1.771 8.795 1.00 93.50 98 SER A C 1
ATOM 822 O O . SER A 1 98 ? -12.636 -1.686 9.903 1.00 93.50 98 SER A O 1
ATOM 824 N N . GLY A 1 99 ? -11.905 -0.704 8.017 1.00 93.00 99 GLY A N 1
ATOM 825 C CA . GLY A 1 99 ? -12.340 0.641 8.384 1.00 93.00 99 GLY A CA 1
ATOM 826 C C . GLY A 1 99 ? -13.854 0.717 8.584 1.00 93.00 99 GLY A C 1
ATOM 827 O O . GLY A 1 99 ? -14.324 1.109 9.655 1.00 93.00 99 GLY A O 1
ATOM 828 N N . TYR A 1 100 ? -14.628 0.248 7.605 1.00 90.81 100 TYR A N 1
ATOM 829 C CA . TYR A 1 100 ? -16.085 0.176 7.706 1.00 90.81 100 TYR A CA 1
ATOM 830 C C . TYR A 1 100 ? -16.521 -0.590 8.959 1.00 90.81 100 TYR A C 1
ATOM 832 O O . TYR A 1 100 ? -17.350 -0.099 9.717 1.00 90.81 100 TYR A O 1
ATOM 840 N N . SER A 1 101 ? -15.902 -1.731 9.260 1.00 88.44 101 SER A N 1
ATOM 841 C CA . SER A 1 101 ? -16.244 -2.531 10.444 1.00 88.44 101 SER A CA 1
ATOM 842 C C . SER A 1 101 ? -16.001 -1.808 11.781 1.00 88.44 101 SER A C 1
ATOM 844 O O . SER A 1 101 ? -16.687 -2.085 12.766 1.00 88.44 101 SER A O 1
ATOM 846 N N . ILE A 1 102 ? -15.036 -0.882 11.845 1.00 88.94 102 ILE A N 1
ATOM 847 C CA . ILE A 1 102 ? -14.679 -0.140 13.068 1.00 88.94 102 ILE A CA 1
ATOM 848 C C . ILE A 1 102 ? -15.536 1.124 13.251 1.00 88.94 102 ILE A C 1
ATOM 850 O O . ILE A 1 102 ? -15.879 1.491 14.388 1.00 88.94 102 ILE A O 1
ATOM 854 N N . TRP A 1 103 ? -15.863 1.807 12.151 1.00 86.62 103 TRP A N 1
ATOM 855 C CA . TRP A 1 103 ? -16.520 3.116 12.181 1.00 86.62 103 TRP A CA 1
ATOM 856 C C . TRP A 1 103 ? -18.002 3.108 11.805 1.00 86.62 103 TRP A C 1
ATOM 858 O O . TRP A 1 103 ? -18.674 4.099 12.090 1.00 86.62 103 TRP A O 1
ATOM 868 N N . LEU A 1 104 ? -18.550 2.013 11.265 1.00 84.31 104 LEU A N 1
ATOM 869 C CA . LEU A 1 104 ? -19.983 1.929 10.980 1.00 84.31 104 LEU A CA 1
ATOM 870 C C . LEU A 1 104 ? -20.803 2.069 12.282 1.00 84.31 104 LEU A C 1
ATOM 872 O O . LEU A 1 104 ? -20.574 1.323 13.246 1.00 84.31 104 LEU A O 1
ATOM 876 N N . PRO A 1 105 ? -21.768 3.010 12.343 1.00 73.00 105 PRO A N 1
ATOM 877 C CA . PRO A 1 105 ? -22.643 3.160 13.495 1.00 73.00 105 PRO A CA 1
ATOM 878 C C . PRO A 1 105 ? -23.415 1.871 13.753 1.00 73.00 105 PRO A C 1
ATOM 880 O O . PRO A 1 105 ? -24.002 1.283 12.843 1.00 73.00 105 PRO A O 1
ATOM 883 N N . ARG A 1 106 ? -23.449 1.438 15.018 1.00 67.88 106 ARG A N 1
ATOM 884 C CA . ARG A 1 106 ? -24.024 0.134 15.367 1.00 67.88 106 ARG A CA 1
ATOM 885 C C . ARG A 1 106 ? -25.520 0.002 15.062 1.00 67.88 106 ARG A C 1
ATOM 887 O O . ARG A 1 106 ? -26.019 -1.113 14.999 1.00 67.88 106 ARG A O 1
ATOM 894 N N . CYS A 1 107 ? -26.209 1.122 14.862 1.00 67.31 107 CYS A N 1
ATOM 895 C CA . CYS A 1 107 ? -27.610 1.183 14.456 1.00 67.31 107 CYS A CA 1
ATOM 896 C C . CYS A 1 107 ? -27.870 0.689 13.025 1.00 67.31 107 CYS A C 1
ATOM 898 O O . CYS A 1 107 ? -29.007 0.353 12.719 1.00 67.31 107 CYS A O 1
ATOM 900 N N . TYR A 1 108 ? -26.844 0.605 12.173 1.00 68.38 108 TYR A N 1
ATOM 901 C CA . TYR A 1 108 ? -26.964 0.043 10.826 1.00 68.38 108 TYR A CA 1
ATOM 902 C C . TYR A 1 108 ? -26.571 -1.437 10.755 1.00 68.38 108 TYR A C 1
ATOM 904 O O . TYR A 1 108 ? -26.647 -2.030 9.680 1.00 68.38 108 TYR A O 1
ATOM 912 N N . PHE A 1 109 ? -26.155 -2.060 11.870 1.00 70.25 109 PHE A N 1
ATOM 913 C CA . PHE A 1 109 ? -25.945 -3.505 11.861 1.00 70.25 109 PHE A CA 1
ATOM 914 C C . PHE A 1 109 ? -27.297 -4.215 11.763 1.00 70.25 109 PHE A C 1
ATOM 916 O O . PHE A 1 109 ? -28.201 -3.927 12.551 1.00 70.25 109 PHE A O 1
ATOM 923 N N . PRO A 1 110 ? -27.452 -5.168 10.832 1.00 73.56 110 PRO A N 1
ATOM 924 C CA . PRO A 1 110 ? -28.679 -5.932 10.725 1.00 73.56 110 PRO A CA 1
ATOM 925 C C . PRO A 1 110 ? -28.912 -6.742 12.007 1.00 73.56 110 PRO A C 1
ATOM 927 O O . PRO A 1 110 ? -27.973 -7.241 12.633 1.00 73.56 110 PRO A O 1
ATOM 930 N N . ALA A 1 111 ? -30.182 -6.888 12.392 1.00 69.06 111 ALA A N 1
ATOM 931 C CA . ALA A 1 111 ? -30.583 -7.440 13.687 1.00 69.06 111 ALA A CA 1
ATOM 932 C C . ALA A 1 111 ? -30.004 -8.840 13.984 1.00 69.06 111 ALA A C 1
ATOM 934 O O . ALA A 1 111 ? -29.799 -9.175 15.149 1.00 69.06 111 ALA A O 1
ATOM 935 N N . PHE A 1 112 ? -29.666 -9.635 12.961 1.00 71.56 112 PHE A N 1
ATOM 936 C CA . PHE A 1 112 ? -29.049 -10.958 13.127 1.00 71.56 112 PHE A CA 1
ATOM 937 C C . PHE A 1 112 ? -27.622 -10.915 13.712 1.00 71.56 112 PHE A C 1
ATOM 939 O O . PHE A 1 112 ? -27.212 -11.858 14.382 1.00 71.56 112 PHE A O 1
ATOM 946 N N . LEU A 1 113 ? -26.873 -9.817 13.537 1.00 66.12 113 LEU A N 1
ATOM 947 C CA . LEU A 1 113 ? -25.559 -9.614 14.175 1.00 66.12 113 LEU A CA 1
ATOM 948 C C . LEU A 1 113 ? -25.678 -9.180 15.647 1.00 66.12 113 LEU A C 1
ATOM 950 O O . LEU A 1 113 ? -24.714 -9.290 16.407 1.00 66.12 113 LEU A O 1
ATOM 954 N N . GLY A 1 114 ? -26.853 -8.694 16.062 1.00 57.03 114 GLY A N 1
ATOM 955 C CA . GLY A 1 114 ? -27.120 -8.194 17.413 1.00 57.03 114 GLY A CA 1
ATOM 956 C C . GLY A 1 114 ? -27.545 -9.259 18.430 1.00 57.03 114 GLY A C 1
ATOM 957 O O . GLY A 1 114 ? -27.462 -9.010 19.632 1.00 57.03 114 GLY A O 1
ATOM 958 N N . GLN A 1 115 ? -27.970 -10.448 17.989 1.00 55.66 115 GLN A N 1
ATOM 959 C CA . GLN A 1 115 ? -28.653 -11.410 18.869 1.00 55.66 115 GLN A CA 1
ATOM 960 C C . GLN A 1 115 ? -27.725 -12.178 19.830 1.00 55.66 115 GLN A C 1
ATOM 962 O O . GLN A 1 115 ? -28.174 -12.607 20.888 1.00 55.66 115 GLN A O 1
ATOM 967 N N . ASN A 1 116 ? -26.417 -12.265 19.558 1.00 50.12 116 ASN A N 1
ATOM 968 C CA . ASN A 1 116 ? -25.503 -13.117 20.342 1.00 50.12 116 ASN A CA 1
ATOM 969 C C . ASN A 1 116 ? -24.629 -12.380 21.375 1.00 50.12 116 ASN A C 1
ATOM 971 O O . ASN A 1 116 ? -23.675 -12.959 21.893 1.00 50.12 116 ASN A O 1
ATOM 975 N N . ARG A 1 117 ? -24.913 -11.110 21.700 1.00 53.16 117 ARG A N 1
ATOM 976 C CA . ARG A 1 117 ? -24.142 -10.365 22.725 1.00 53.16 117 ARG A CA 1
ATOM 977 C C . ARG A 1 117 ? -24.961 -9.831 23.899 1.00 53.16 117 ARG A C 1
ATOM 979 O O . ARG A 1 117 ? -24.374 -9.270 24.817 1.00 53.16 117 ARG A O 1
ATOM 986 N N . LEU A 1 118 ? -26.270 -10.080 23.936 1.00 50.81 118 LEU A N 1
ATOM 987 C CA . LEU A 1 118 ? -27.136 -9.730 25.073 1.00 50.81 118 LEU A CA 1
ATOM 988 C C . LEU A 1 118 ? -27.236 -10.848 26.136 1.00 50.81 118 LEU A C 1
ATOM 990 O O . LEU A 1 118 ? -28.147 -10.844 26.954 1.00 50.81 118 LEU A O 1
ATOM 994 N N . GLY A 1 119 ? -26.319 -11.823 26.117 1.00 45.47 119 GLY A N 1
ATOM 995 C CA . GLY A 1 119 ? -26.347 -13.005 26.990 1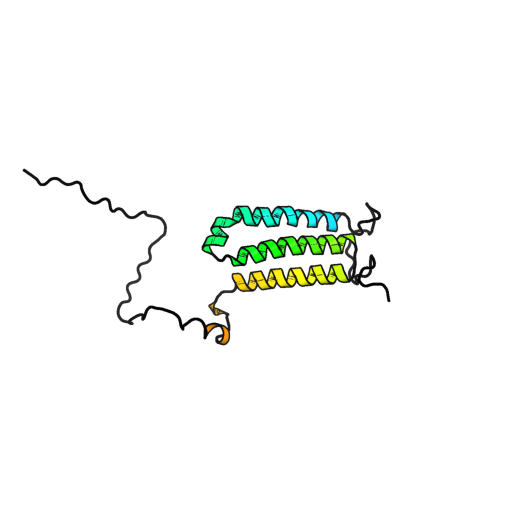.00 45.47 119 GLY A CA 1
ATOM 996 C C . GLY A 1 119 ? -25.308 -13.032 28.115 1.00 45.47 119 GLY A C 1
ATOM 997 O O . GLY A 1 119 ? -25.158 -14.063 28.764 1.00 45.47 119 GLY A O 1
ATOM 998 N N . ARG A 1 120 ? -24.550 -11.953 28.362 1.00 48.19 120 ARG A N 1
ATOM 999 C CA . ARG A 1 120 ? -23.566 -11.939 29.461 1.00 48.19 120 ARG A CA 1
ATOM 1000 C C . ARG A 1 120 ? -23.519 -10.593 30.193 1.00 48.19 120 ARG A C 1
ATOM 1002 O O . ARG A 1 120 ? -22.651 -9.771 29.937 1.00 48.19 120 ARG A O 1
ATOM 1009 N N . GLY A 1 121 ? -24.449 -10.423 31.137 1.00 49.66 121 GLY A N 1
ATOM 1010 C CA . GLY A 1 121 ? -24.231 -9.646 32.365 1.00 49.66 121 GLY A CA 1
ATOM 1011 C C . GLY A 1 121 ? -24.505 -8.133 32.351 1.00 49.66 121 GLY A C 1
ATOM 1012 O O . GLY A 1 121 ? -23.562 -7.356 32.396 1.00 49.66 121 GLY A O 1
ATOM 1013 N N . GLY A 1 122 ? -25.789 -7.755 32.467 1.00 32.59 122 GLY A N 1
ATOM 1014 C CA . GLY A 1 122 ? -26.285 -6.626 33.289 1.00 32.59 122 GLY A CA 1
ATOM 1015 C C . GLY A 1 122 ? -26.390 -5.215 32.667 1.00 32.59 122 GLY A C 1
ATOM 1016 O O . GLY A 1 122 ? -25.748 -4.951 31.654 1.00 32.59 122 GLY A O 1
ATOM 1017 N N . PRO A 1 123 ? -27.151 -4.272 33.284 1.00 40.97 123 PRO A N 1
ATOM 1018 C CA . PRO A 1 123 ? -28.132 -4.406 34.370 1.00 40.97 123 PRO A CA 1
ATOM 1019 C C . PRO A 1 123 ? -29.594 -4.231 33.893 1.00 40.97 123 PRO A C 1
ATOM 1021 O O . PRO A 1 123 ? -29.878 -3.571 32.896 1.00 40.97 123 PRO A O 1
ATOM 1024 N N . SER A 1 124 ? -30.535 -4.804 34.648 1.00 42.72 124 SER A N 1
ATOM 1025 C CA . SER A 1 124 ? -31.976 -4.562 34.503 1.00 42.72 124 SER A CA 1
ATOM 1026 C C . SER A 1 124 ? -32.290 -3.095 34.812 1.00 42.72 124 SER A C 1
ATOM 1028 O O . SER A 1 124 ? -32.224 -2.680 35.969 1.00 42.72 124 SER A O 1
ATOM 1030 N N . VAL A 1 125 ? -32.625 -2.307 33.790 1.00 45.50 125 VAL A N 1
ATOM 1031 C CA . VAL A 1 125 ? -33.121 -0.936 33.965 1.00 45.50 125 VAL A CA 1
ATOM 1032 C C . VAL A 1 125 ? -34.598 -1.019 34.346 1.00 45.50 125 VAL A C 1
ATOM 1034 O O . VAL A 1 125 ? -35.449 -1.345 33.524 1.00 45.50 125 VAL A O 1
ATOM 1037 N N . ASN A 1 126 ? -34.888 -0.760 35.620 1.00 35.84 126 ASN A N 1
ATOM 1038 C CA . ASN A 1 126 ? -36.245 -0.587 36.132 1.00 35.84 126 ASN A CA 1
ATOM 1039 C C . ASN A 1 126 ? -36.814 0.737 35.564 1.00 35.84 126 ASN A C 1
ATOM 1041 O O . ASN A 1 126 ? -36.120 1.752 35.645 1.00 35.84 126 ASN A O 1
ATOM 1045 N N . PRO A 1 127 ? -38.029 0.785 34.985 1.00 40.91 127 PRO A N 1
ATOM 1046 C CA . PRO A 1 127 ? -38.478 1.916 34.164 1.00 40.91 127 PRO A CA 1
ATOM 1047 C C . PRO A 1 127 ? -39.013 3.126 34.955 1.00 40.91 127 PRO A C 1
ATOM 1049 O O . PRO A 1 127 ? -39.680 3.987 34.390 1.00 40.91 127 PRO A O 1
ATOM 1052 N N . THR A 1 128 ? -38.723 3.246 36.250 1.00 44.38 128 THR A N 1
ATOM 1053 C CA . THR A 1 128 ? -39.185 4.369 37.081 1.00 44.38 128 THR A CA 1
ATOM 1054 C C . THR A 1 128 ? -38.003 5.188 37.585 1.00 44.38 128 THR A C 1
ATOM 1056 O O . THR A 1 128 ? -37.415 4.864 38.613 1.00 44.38 128 THR A O 1
ATOM 1059 N N . GLY A 1 129 ? -37.647 6.252 36.859 1.00 37.44 129 GLY A N 1
ATOM 1060 C CA . GLY A 1 129 ? -36.621 7.200 37.302 1.00 37.44 129 GLY A CA 1
ATOM 1061 C C . GLY A 1 129 ? -35.908 7.928 36.167 1.00 37.44 129 GLY A C 1
ATOM 1062 O O . GLY A 1 129 ? -34.694 7.817 36.029 1.00 37.44 129 GLY A O 1
ATOM 1063 N N . ALA A 1 130 ? -36.642 8.675 35.341 1.00 42.72 130 ALA A N 1
ATOM 1064 C CA . ALA A 1 130 ? -36.029 9.635 34.431 1.00 42.72 130 ALA A CA 1
ATOM 1065 C C . ALA A 1 130 ? -35.441 10.801 35.244 1.00 42.72 130 ALA A C 1
ATOM 1067 O O . ALA A 1 130 ? -36.152 11.728 35.616 1.00 42.72 130 ALA A O 1
ATOM 1068 N N . HIS A 1 131 ? -34.137 10.759 35.512 1.00 34.19 131 HIS A N 1
ATOM 1069 C CA . HIS A 1 131 ? -33.375 11.945 35.888 1.00 34.19 131 HIS A CA 1
ATOM 1070 C C . HIS A 1 131 ? -32.161 12.042 34.963 1.00 34.19 131 HIS A C 1
ATOM 1072 O O . HIS A 1 131 ? -31.144 11.374 35.158 1.00 34.19 131 HIS A O 1
ATOM 1078 N N . LEU A 1 132 ? -32.292 12.847 33.903 1.00 38.75 132 LEU A N 1
ATOM 1079 C CA . LEU A 1 132 ? -31.169 13.227 33.053 1.00 38.75 132 LEU A CA 1
ATOM 1080 C C . LEU A 1 132 ? -30.131 13.951 33.918 1.00 38.75 132 LEU A C 1
ATOM 1082 O O . LEU A 1 132 ? -30.360 15.069 34.367 1.00 38.75 132 LEU A O 1
ATOM 1086 N N . SER A 1 133 ? -28.970 13.334 34.120 1.00 31.48 133 SER A N 1
ATOM 1087 C CA . SER A 1 133 ? -27.774 14.038 34.578 1.00 31.48 133 SER A CA 1
ATOM 1088 C C . SER A 1 133 ? -26.758 14.031 33.442 1.00 31.48 133 SER A C 1
ATOM 1090 O O . SER A 1 133 ? -25.987 13.089 33.269 1.00 31.48 133 SER A O 1
ATOM 1092 N N . PHE A 1 134 ? -26.789 15.091 32.633 1.00 37.53 134 PHE A N 1
ATOM 1093 C CA . PHE A 1 134 ? -25.655 15.477 31.802 1.00 37.53 134 PHE A CA 1
ATOM 1094 C C . PHE A 1 134 ? -24.509 15.873 32.742 1.00 37.53 134 PHE A C 1
ATOM 1096 O O . PHE A 1 134 ? -24.601 16.884 33.435 1.00 37.53 134 PHE A O 1
ATOM 1103 N N . ARG A 1 135 ? -23.426 15.090 32.779 1.00 33.12 135 ARG A N 1
ATOM 1104 C CA . ARG A 1 135 ? -22.148 15.542 33.344 1.00 33.12 135 ARG A CA 1
ATOM 1105 C C . ARG A 1 135 ? -21.230 15.968 32.195 1.00 33.12 135 ARG A C 1
ATOM 1107 O O . ARG A 1 135 ? -20.882 15.112 31.382 1.00 33.12 135 ARG A O 1
ATOM 1114 N N . PRO A 1 136 ? -20.833 17.249 32.099 1.00 34.56 136 PRO A N 1
ATOM 1115 C CA . PRO A 1 136 ? -19.774 17.652 31.193 1.00 34.56 136 PRO A CA 1
ATOM 1116 C C . PRO A 1 136 ? -18.411 17.185 31.728 1.00 34.56 136 PRO A C 1
ATOM 1118 O O . PRO A 1 136 ? -18.206 17.011 32.930 1.00 34.56 136 PRO A O 1
ATOM 1121 N N . PHE A 1 137 ? -17.500 16.942 30.791 1.00 41.78 137 PHE A N 1
ATOM 1122 C CA . PHE A 1 137 ? -16.102 16.566 30.993 1.00 41.78 137 PHE A CA 1
ATOM 1123 C C . PHE A 1 137 ? -15.357 17.523 31.947 1.00 41.78 137 PHE A C 1
ATOM 1125 O O . PHE A 1 137 ? -15.473 18.737 31.805 1.00 41.78 137 PHE A O 1
ATOM 1132 N N . GLY A 1 138 ? -14.493 16.981 32.818 1.00 46.28 138 GLY A N 1
ATOM 1133 C CA . GLY A 1 138 ? -13.269 17.693 33.224 1.00 46.28 138 GLY A CA 1
ATOM 1134 C C . GLY A 1 138 ? -13.145 18.277 34.639 1.00 46.28 138 GLY A C 1
ATOM 1135 O O . GLY A 1 138 ? -12.279 19.125 34.820 1.00 46.28 138 GLY A O 1
ATOM 1136 N N . ILE A 1 139 ? -13.902 17.838 35.652 1.00 40.31 139 ILE A N 1
ATOM 1137 C CA . ILE A 1 139 ? -13.652 18.260 37.050 1.00 40.31 139 ILE A CA 1
ATOM 1138 C C . ILE A 1 139 ? -13.240 17.044 37.899 1.00 40.31 139 ILE A C 1
ATOM 1140 O O . ILE A 1 139 ? -14.016 16.086 37.977 1.00 40.31 139 ILE A O 1
ATOM 1144 N N . PRO A 1 140 ? -12.045 17.031 38.526 1.00 36.47 140 PRO A N 1
ATOM 1145 C CA . PRO A 1 140 ? -11.671 15.970 39.455 1.00 36.47 140 PRO A CA 1
ATOM 1146 C C . PRO A 1 140 ? -12.539 16.039 40.727 1.00 36.47 140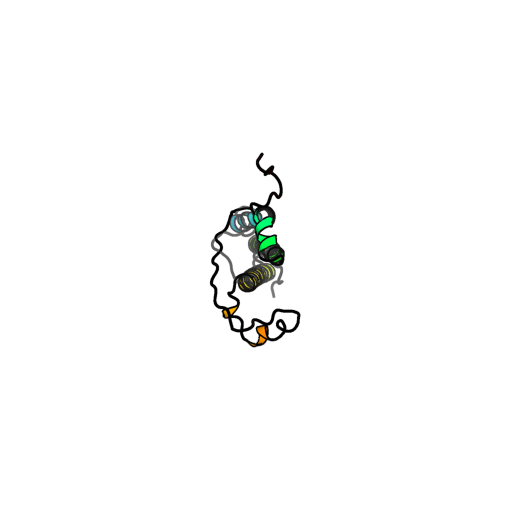 PRO A C 1
ATOM 1148 O O . PRO A 1 140 ? -12.933 17.128 41.147 1.00 36.47 140 PRO A O 1
ATOM 1151 N N . PRO A 1 141 ? -12.866 14.894 41.351 1.00 41.09 141 PRO A N 1
ATOM 1152 C CA . PRO A 1 141 ? -13.728 14.863 42.525 1.00 41.09 141 PRO A CA 1
ATOM 1153 C C . PRO A 1 141 ? -13.045 15.553 43.711 1.00 41.09 141 PRO A C 1
ATOM 1155 O O . PRO A 1 141 ? -11.980 15.130 44.158 1.00 41.09 141 PRO A O 1
ATOM 1158 N N . LEU A 1 142 ? -13.679 16.600 44.242 1.00 44.47 142 LEU A N 1
ATOM 1159 C CA . LEU A 1 142 ? -13.308 17.184 45.527 1.00 44.47 142 LEU A CA 1
ATOM 1160 C C . LEU A 1 142 ? -13.761 16.211 46.623 1.00 44.47 142 LEU A C 1
ATOM 1162 O O . LEU A 1 142 ? -14.937 16.172 46.976 1.00 44.47 142 LEU A O 1
ATOM 1166 N N . ASN A 1 143 ? -12.852 15.369 47.110 1.00 38.75 143 ASN A N 1
ATOM 1167 C CA . ASN A 1 143 ? -13.098 14.570 48.306 1.00 38.75 143 ASN A CA 1
ATOM 1168 C C . ASN A 1 143 ? -11.790 14.349 49.079 1.00 38.75 143 ASN A C 1
ATOM 1170 O O . ASN A 1 143 ? -11.199 13.274 49.056 1.00 38.75 143 ASN A O 1
ATOM 1174 N N . THR A 1 144 ? -11.320 15.398 49.752 1.00 38.19 144 THR A N 1
ATOM 1175 C CA . THR A 1 144 ? -10.406 15.282 50.896 1.00 38.19 144 THR A CA 1
ATOM 1176 C C . THR A 1 144 ? -11.249 15.332 52.172 1.00 38.19 144 THR A C 1
ATOM 1178 O O . THR A 1 144 ? -11.805 16.391 52.468 1.00 38.19 144 THR A O 1
ATOM 1181 N N . PRO A 1 145 ? -11.394 14.229 52.926 1.00 36.88 145 PRO A N 1
ATOM 1182 C CA . PRO A 1 145 ? -12.066 14.257 54.213 1.00 36.88 145 PRO A CA 1
ATOM 1183 C C . PRO A 1 145 ? -11.073 14.680 55.304 1.00 36.88 145 PRO A C 1
ATOM 1185 O O . PRO A 1 145 ? -10.039 14.042 55.484 1.00 36.88 145 PRO A O 1
ATOM 1188 N N . GLY A 1 146 ? -11.416 15.734 56.047 1.00 42.59 146 GLY A N 1
ATOM 1189 C CA . GLY A 1 146 ? -10.805 16.051 57.341 1.00 42.59 146 GLY A CA 1
ATOM 1190 C C . GLY A 1 146 ? -10.002 17.349 57.385 1.00 42.59 146 GLY A C 1
ATOM 1191 O O . GLY A 1 146 ? -8.785 17.307 57.269 1.00 42.59 146 GLY A O 1
ATOM 1192 N N . LEU A 1 147 ? -10.678 18.480 57.624 1.00 39.47 147 LEU A N 1
ATOM 1193 C CA . LEU A 1 147 ? -10.147 19.584 58.439 1.00 39.47 147 LEU A CA 1
ATOM 1194 C C . LEU A 1 147 ? -11.272 20.585 58.783 1.00 39.47 147 LEU A C 1
ATOM 1196 O O . LEU A 1 147 ? -11.497 21.554 58.070 1.00 39.47 147 LEU A O 1
ATOM 1200 N N . PHE A 1 148 ? -11.987 20.349 59.879 1.00 40.66 148 PHE A N 1
ATOM 1201 C CA . PHE A 1 148 ? -12.648 21.407 60.649 1.00 40.66 148 PHE A CA 1
ATOM 1202 C C . PHE A 1 148 ? -12.528 21.007 62.126 1.00 40.66 148 PHE A C 1
ATOM 1204 O O . PHE A 1 148 ? -13.028 19.938 62.478 1.00 40.66 148 PHE A O 1
ATOM 1211 N N . PRO A 1 149 ? -11.821 21.772 62.976 1.00 45.47 149 PRO A N 1
ATOM 1212 C CA . PRO A 1 149 ? -11.947 21.626 64.416 1.00 45.47 149 PRO A CA 1
ATOM 1213 C C . PRO A 1 149 ? -13.232 22.323 64.889 1.00 45.47 149 PRO A C 1
ATOM 1215 O O . PRO A 1 149 ? -13.595 23.382 64.373 1.00 45.47 149 PRO A O 1
ATOM 1218 N N . ASP A 1 150 ? -13.914 21.697 65.847 1.00 37.22 150 ASP A N 1
ATOM 1219 C CA . ASP A 1 150 ? -15.102 22.221 66.525 1.00 37.22 150 ASP A CA 1
ATOM 1220 C C . ASP A 1 150 ? -14.822 23.550 67.257 1.00 37.22 150 ASP A C 1
ATOM 1222 O O . ASP A 1 150 ? -13.684 23.801 67.670 1.00 37.22 150 ASP A O 1
ATOM 1226 N N . PRO A 1 151 ? -15.847 24.403 67.443 1.00 47.56 151 PRO A N 1
ATOM 1227 C CA . PRO A 1 151 ? -15.692 25.696 68.094 1.00 47.56 151 PRO A CA 1
ATOM 1228 C C . PRO A 1 151 ? -15.658 25.563 69.624 1.00 47.56 151 PRO A C 1
ATOM 1230 O O . PRO A 1 151 ? -16.502 24.891 70.220 1.00 47.56 151 PRO A O 1
ATOM 1233 N N . ALA A 1 152 ? -14.728 26.285 70.249 1.00 40.72 152 ALA A N 1
ATOM 1234 C CA . ALA A 1 152 ? -14.795 26.753 71.632 1.00 40.72 152 ALA A CA 1
ATOM 1235 C C . ALA A 1 152 ? -14.272 28.193 71.683 1.00 40.72 152 ALA A C 1
ATOM 1237 O O . ALA A 1 152 ? -13.251 28.462 71.006 1.00 40.72 152 ALA A O 1
#

pLDDT: mean 79.32, std 23.22, range [31.48, 98.12]

Radius of gyration: 26.8 Å; chains: 1; bounding box: 55×44×93 Å

Secondary structure (DSSP, 8-state):
---TTSTT-SS---SSPTTSS-SS-SSHHHHHHHHTHHHHHHHHHHHTHHHHHHH-TTHHHHHHHHHHHHHHHHHHHHH--HHHHHHHHHHHHHHHHHHHHHHS-GGGS-HHHHTTSSSS------S-------PPS-----------PPP-

Sequence (152 aa):
MPSVFAYQSSEVDWCEPNFQYSQLVAEFYNTFSNVTFFIFGPLMTFLMRPYIQQRSRYLYVLFVLFTVTGLFSMYFHMTLSFLGQMLDEIAILWLLASGYSIWLPRCYFPAFLGQNRLGRGGPSVNPTGAHLSFRPFGIPPLNTPGLFPDPA